Protein AF-A0A941VH01-F1 (afdb_monomer_lite)

Secondary structure (DSSP, 8-state):
-HHHHHTSSSSPPPGGGSBTTTHHHHHHHHHHHHHHHHHHSS-TTTS------HHHHHHHHHHTSBP-----

Foldseek 3Di:
DVLVLQPPVHHDDQLAPAELVCLLVVLVVSLVVSVVCCPPPDDVVVRPPPPDPVVVVSVVSNVRYHDDDPPD

Sequence (72 aa):
MYSIACSQCHALPDPQRHTAREWPAVVQRMQEHMAWANTVVGVSELRTNPVLDTAEIIRLLQRHARQQARVP

Structure 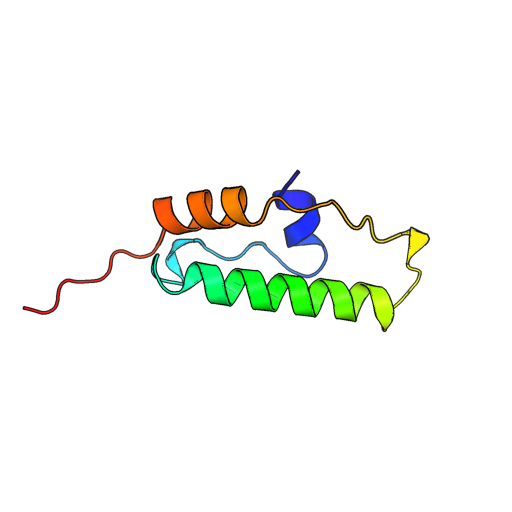(mmCIF, N/CA/C/O backbone):
data_AF-A0A941VH01-F1
#
_ent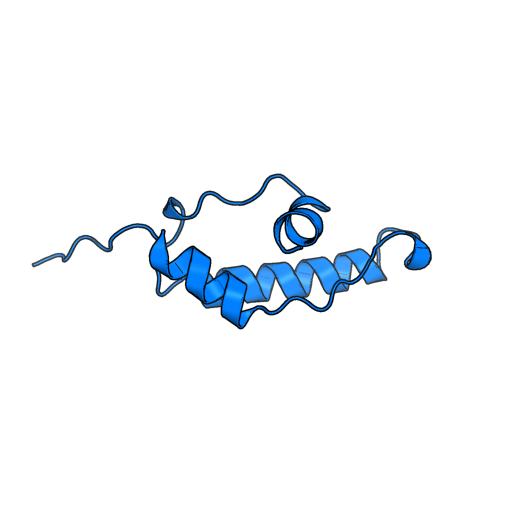ry.id   AF-A0A941VH01-F1
#
loop_
_atom_site.group_PDB
_atom_site.id
_atom_site.type_symbol
_atom_site.label_atom_id
_atom_site.label_alt_id
_atom_site.label_comp_id
_atom_site.label_asym_id
_atom_site.label_entity_id
_atom_site.label_seq_id
_atom_site.pdbx_PDB_ins_code
_atom_site.Cartn_x
_atom_site.Cartn_y
_atom_site.Cartn_z
_atom_site.occupancy
_atom_site.B_iso_or_equiv
_atom_site.auth_seq_id
_atom_site.auth_comp_id
_atom_site.auth_asym_id
_atom_site.auth_atom_id
_atom_site.pdbx_PDB_model_num
ATOM 1 N N . MET A 1 1 ? -5.563 -0.655 -14.017 1.00 52.25 1 MET A N 1
ATOM 2 C CA . MET A 1 1 ? -4.158 -0.185 -13.971 1.00 52.25 1 MET A CA 1
ATOM 3 C C . MET A 1 1 ? -3.455 -0.499 -12.647 1.00 52.25 1 MET A C 1
ATOM 5 O O . MET A 1 1 ? -2.340 -0.996 -12.711 1.00 52.25 1 MET A O 1
ATOM 9 N N . TYR A 1 2 ? -4.087 -0.324 -11.473 1.00 58.53 2 TYR A N 1
ATOM 10 C CA . TYR A 1 2 ? -3.451 -0.606 -10.167 1.00 58.53 2 TYR A CA 1
ATOM 11 C C . TYR A 1 2 ? -2.945 -2.055 -9.997 1.00 58.53 2 TYR A C 1
ATOM 13 O O . TYR A 1 2 ? -1.851 -2.266 -9.484 1.00 58.53 2 TYR A O 1
ATOM 21 N N . SER A 1 3 ? -3.712 -3.054 -10.463 1.00 61.22 3 SER A N 1
ATOM 22 C CA . SER A 1 3 ? -3.345 -4.468 -10.303 1.00 61.22 3 SER A CA 1
ATOM 23 C C . SER A 1 3 ? -2.014 -4.794 -10.970 1.00 61.22 3 SER A C 1
ATOM 25 O O . SER A 1 3 ? -1.226 -5.510 -10.377 1.00 61.22 3 SER A O 1
ATOM 27 N N . ILE A 1 4 ? -1.760 -4.249 -12.165 1.00 60.06 4 ILE A N 1
ATOM 28 C CA . ILE A 1 4 ? -0.536 -4.515 -12.933 1.00 60.06 4 ILE A CA 1
ATOM 29 C C . ILE A 1 4 ? 0.671 -3.941 -12.195 1.00 60.06 4 ILE A C 1
ATOM 31 O O . ILE A 1 4 ? 1.658 -4.639 -12.029 1.00 60.06 4 ILE A O 1
ATOM 35 N N . ALA A 1 5 ? 0.571 -2.705 -11.699 1.00 63.28 5 ALA A N 1
ATOM 36 C CA . ALA A 1 5 ? 1.652 -2.030 -10.988 1.00 63.28 5 ALA A CA 1
ATOM 37 C C . ALA A 1 5 ? 2.023 -2.724 -9.670 1.00 63.28 5 ALA A C 1
ATOM 39 O O . ALA A 1 5 ? 3.199 -2.925 -9.377 1.00 63.28 5 ALA A O 1
ATOM 40 N N . CYS A 1 6 ? 1.012 -3.101 -8.885 1.00 68.75 6 CYS A N 1
ATOM 41 C CA . CYS A 1 6 ? 1.199 -3.681 -7.561 1.00 68.75 6 CYS A CA 1
ATOM 42 C C . CYS A 1 6 ? 1.488 -5.192 -7.600 1.00 68.75 6 CYS A C 1
ATOM 44 O O . CYS A 1 6 ? 1.950 -5.729 -6.597 1.00 68.75 6 CYS A O 1
ATOM 46 N N . SER A 1 7 ? 1.251 -5.875 -8.730 1.00 72.31 7 SER A N 1
ATOM 47 C CA . SER A 1 7 ? 1.577 -7.297 -8.903 1.00 72.31 7 SER A CA 1
ATOM 48 C C . SER A 1 7 ? 2.962 -7.563 -9.504 1.00 72.31 7 SER A C 1
ATOM 50 O O . SER A 1 7 ? 3.321 -8.725 -9.675 1.00 72.31 7 SER A O 1
ATOM 52 N N . GLN A 1 8 ? 3.742 -6.529 -9.856 1.00 66.81 8 GLN A N 1
ATOM 53 C CA . GLN A 1 8 ? 5.056 -6.717 -10.502 1.00 66.81 8 GLN A CA 1
ATOM 54 C C . GLN A 1 8 ? 6.102 -7.337 -9.568 1.00 66.81 8 GLN A C 1
ATOM 56 O O . GLN A 1 8 ? 7.048 -7.962 -10.035 1.00 66.81 8 GLN A O 1
ATOM 61 N N . CYS A 1 9 ? 5.942 -7.157 -8.255 1.00 69.00 9 CYS A N 1
ATOM 62 C CA . CYS A 1 9 ? 6.925 -7.603 -7.267 1.00 69.00 9 CYS A CA 1
ATOM 63 C C . CYS A 1 9 ? 6.460 -8.831 -6.466 1.00 69.00 9 CYS A C 1
ATOM 65 O O . CYS A 1 9 ? 7.293 -9.616 -6.025 1.00 69.00 9 CYS A O 1
ATOM 67 N N . HIS A 1 10 ? 5.151 -8.998 -6.252 1.00 79.06 10 HIS A N 1
ATOM 68 C CA . HIS A 1 10 ? 4.528 -10.120 -5.537 1.00 79.06 10 HIS A CA 1
ATOM 69 C C . HIS A 1 10 ? 3.000 -10.091 -5.733 1.00 79.06 10 HIS A C 1
ATOM 71 O O . HIS A 1 10 ? 2.466 -9.170 -6.344 1.00 79.06 10 HIS A O 1
ATOM 77 N N . ALA A 1 11 ? 2.267 -11.065 -5.182 1.00 81.50 11 ALA A N 1
ATOM 78 C CA . ALA A 1 11 ? 0.800 -11.056 -5.190 1.00 81.50 11 ALA A CA 1
ATOM 79 C C . ALA A 1 11 ? 0.217 -9.839 -4.444 1.00 81.50 11 ALA A C 1
ATOM 81 O O . ALA A 1 11 ? 0.804 -9.358 -3.472 1.00 81.50 11 ALA A O 1
ATOM 82 N N . LEU A 1 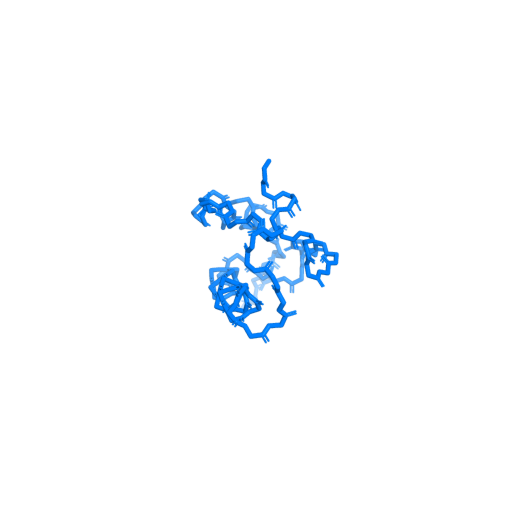12 ? -0.955 -9.356 -4.868 1.00 79.69 12 LEU A N 1
ATOM 83 C CA . LEU A 1 12 ? -1.617 -8.222 -4.220 1.00 79.69 12 LEU A CA 1
ATOM 84 C C . LEU A 1 12 ? -1.912 -8.514 -2.738 1.00 79.69 12 LEU A C 1
ATOM 86 O O . LEU A 1 12 ? -2.284 -9.640 -2.395 1.00 79.69 12 LEU A O 1
ATOM 90 N N . PRO A 1 13 ? -1.764 -7.518 -1.850 1.00 80.50 13 PRO A N 1
ATOM 91 C CA . PRO A 1 13 ? -2.072 -7.700 -0.441 1.00 80.50 13 PRO A CA 1
ATOM 92 C C . PRO A 1 13 ? -3.588 -7.841 -0.230 1.00 80.50 13 PRO A C 1
ATOM 94 O O . PRO A 1 13 ? -4.377 -7.137 -0.858 1.00 80.50 13 PRO A O 1
ATOM 97 N N . ASP A 1 14 ? -3.988 -8.713 0.698 1.00 87.00 14 ASP A N 1
ATOM 98 C CA . ASP A 1 14 ? -5.372 -8.791 1.177 1.00 87.00 14 ASP A CA 1
ATOM 99 C C . ASP A 1 14 ? -5.752 -7.473 1.893 1.00 87.00 14 ASP A C 1
ATOM 101 O O . ASP A 1 14 ? -5.082 -7.113 2.873 1.00 87.00 14 ASP A O 1
ATOM 105 N N . PRO A 1 15 ? -6.811 -6.756 1.458 1.00 87.25 15 PRO A N 1
ATOM 106 C CA . PRO A 1 15 ? -7.286 -5.531 2.103 1.00 87.25 15 PRO A CA 1
ATOM 107 C C . PRO A 1 15 ? -7.603 -5.680 3.602 1.00 87.25 15 PRO A C 1
ATOM 109 O O . PRO A 1 15 ? -7.485 -4.715 4.357 1.00 87.25 15 PRO A O 1
ATOM 112 N N . GLN A 1 16 ? -7.927 -6.886 4.073 1.00 91.88 16 GLN A N 1
ATOM 113 C CA . GLN A 1 16 ? -8.225 -7.158 5.484 1.00 91.88 16 GLN A CA 1
ATOM 114 C C . GLN A 1 16 ? -6.979 -7.401 6.349 1.00 91.88 16 GLN A C 1
ATOM 116 O O . GLN A 1 16 ? -7.087 -7.601 7.560 1.00 91.88 16 GLN A O 1
ATOM 121 N N . ARG A 1 17 ? -5.772 -7.363 5.774 1.00 91.06 17 ARG A N 1
ATOM 122 C CA . ARG A 1 17 ? -4.524 -7.522 6.540 1.00 91.06 17 ARG A CA 1
ATOM 123 C C . ARG A 1 17 ? -4.216 -6.317 7.433 1.00 91.06 17 ARG A C 1
ATOM 125 O O . ARG A 1 17 ? -3.585 -6.479 8.476 1.00 91.06 17 ARG A O 1
ATOM 132 N N . HIS A 1 18 ? -4.670 -5.128 7.041 1.00 92.50 18 HIS A N 1
ATOM 133 C CA . HIS A 1 18 ? -4.451 -3.879 7.766 1.00 92.50 18 HIS A CA 1
ATOM 134 C C . HIS A 1 18 ? -5.769 -3.133 7.993 1.00 92.50 18 HIS A C 1
ATOM 136 O O . HIS A 1 18 ? -6.770 -3.339 7.302 1.00 92.50 18 HIS A O 1
ATOM 142 N N . THR A 1 19 ? -5.775 -2.254 8.988 1.00 94.56 19 THR A N 1
ATOM 143 C CA . THR A 1 19 ? -6.877 -1.333 9.267 1.00 94.56 19 THR A CA 1
ATOM 144 C C . THR A 1 19 ? -6.817 -0.115 8.344 1.00 94.56 19 THR A C 1
ATOM 146 O O . THR A 1 19 ? -5.766 0.226 7.800 1.00 94.56 19 THR A O 1
ATOM 149 N N . ALA A 1 20 ? -7.934 0.605 8.208 1.00 93.06 20 ALA A N 1
ATOM 150 C CA . ALA A 1 20 ? -8.017 1.786 7.343 1.00 93.06 20 ALA A CA 1
ATOM 151 C C . ALA A 1 20 ? -6.961 2.864 7.675 1.00 93.06 20 ALA A C 1
ATOM 153 O O . ALA A 1 20 ? -6.486 3.570 6.785 1.00 93.06 20 ALA A O 1
ATOM 154 N N . ARG A 1 21 ? -6.555 2.972 8.947 1.00 93.62 21 ARG A N 1
ATOM 155 C CA . ARG A 1 21 ? -5.533 3.933 9.394 1.00 93.62 21 ARG A CA 1
ATOM 156 C C . ARG A 1 21 ? -4.106 3.513 9.038 1.00 93.62 21 ARG A C 1
ATOM 158 O O . ARG A 1 21 ? -3.243 4.371 8.911 1.00 93.62 21 ARG A O 1
ATOM 165 N N . GLU A 1 22 ? -3.854 2.219 8.875 1.00 94.12 22 GLU A N 1
ATOM 166 C CA . GLU A 1 22 ? -2.518 1.677 8.592 1.00 94.12 22 GLU A CA 1
ATOM 167 C C . GLU A 1 22 ? -2.197 1.679 7.091 1.00 94.12 22 GLU A C 1
ATOM 169 O O . GLU A 1 22 ? -1.034 1.803 6.705 1.00 94.12 22 GLU A O 1
ATOM 174 N N . TRP A 1 23 ? -3.220 1.580 6.235 1.00 92.00 23 TRP A N 1
ATOM 175 C CA . TRP A 1 23 ? -3.056 1.477 4.783 1.00 92.00 23 TRP A CA 1
ATOM 176 C C . TRP A 1 23 ? -2.232 2.597 4.121 1.00 92.00 23 TRP A C 1
ATOM 178 O O . TRP A 1 23 ? -1.400 2.253 3.280 1.00 92.00 23 TRP A O 1
ATOM 188 N N . PRO A 1 24 ? -2.357 3.890 4.490 1.00 92.62 24 PRO A N 1
ATOM 189 C CA . PRO A 1 24 ? -1.510 4.941 3.919 1.00 92.62 24 PRO A CA 1
ATOM 190 C C . PRO A 1 24 ? -0.007 4.673 4.090 1.00 92.62 24 PRO A C 1
ATOM 192 O O . PRO A 1 24 ? 0.750 4.754 3.125 1.00 92.62 24 PRO A O 1
ATOM 195 N N . ALA A 1 25 ? 0.420 4.260 5.288 1.00 93.69 25 ALA A N 1
ATOM 196 C CA . ALA A 1 25 ? 1.825 3.964 5.570 1.00 93.69 25 ALA A CA 1
ATOM 197 C C . ALA A 1 25 ? 2.319 2.710 4.828 1.00 93.69 25 ALA A C 1
ATOM 199 O O . ALA A 1 25 ? 3.474 2.635 4.415 1.00 93.69 25 ALA A O 1
ATOM 200 N N . VAL A 1 26 ? 1.447 1.714 4.638 1.00 90.75 26 VAL A N 1
ATOM 201 C CA . VAL A 1 26 ? 1.766 0.504 3.865 1.00 90.75 26 VAL A CA 1
ATOM 202 C C . VAL A 1 26 ? 2.003 0.844 2.391 1.00 90.75 26 VAL A C 1
ATOM 204 O O . VAL A 1 26 ? 3.004 0.406 1.826 1.00 90.75 26 VAL A O 1
ATOM 207 N N . VAL A 1 27 ? 1.117 1.642 1.786 1.00 87.56 27 VAL A N 1
ATOM 208 C CA . VAL A 1 27 ? 1.222 2.055 0.376 1.00 87.56 27 VAL A CA 1
ATOM 209 C C . VAL A 1 27 ? 2.469 2.911 0.139 1.00 87.56 27 VAL A C 1
ATOM 211 O O . VAL A 1 27 ? 3.144 2.714 -0.869 1.00 87.56 27 VAL A O 1
ATOM 214 N N . GLN A 1 28 ? 2.833 3.791 1.078 1.00 88.38 28 GLN A N 1
ATOM 215 C CA . GLN A 1 28 ? 4.070 4.574 0.982 1.00 88.38 28 GLN A CA 1
ATOM 216 C C . GLN A 1 28 ? 5.314 3.672 0.918 1.00 88.38 28 GLN A C 1
ATOM 218 O O . GLN A 1 28 ? 6.130 3.813 0.010 1.00 88.38 28 GLN A O 1
ATOM 223 N N . ARG A 1 29 ? 5.422 2.674 1.809 1.00 88.25 29 ARG A N 1
ATOM 224 C CA . ARG A 1 29 ? 6.541 1.712 1.776 1.00 88.25 29 ARG A CA 1
ATOM 225 C C . ARG A 1 29 ? 6.587 0.907 0.477 1.00 88.25 29 ARG A C 1
ATOM 227 O O . ARG A 1 29 ? 7.665 0.625 -0.034 1.00 88.25 29 ARG A O 1
ATOM 234 N N . MET A 1 30 ? 5.428 0.538 -0.078 1.00 84.06 30 MET A N 1
ATOM 235 C CA . MET A 1 30 ? 5.368 -0.133 -1.384 1.00 84.06 30 MET A CA 1
ATOM 236 C C . MET A 1 30 ? 5.939 0.759 -2.489 1.00 84.06 30 MET A C 1
ATOM 238 O O . MET A 1 30 ? 6.727 0.281 -3.299 1.00 84.06 30 MET A O 1
ATOM 242 N N . GLN A 1 31 ? 5.593 2.049 -2.498 1.00 80.25 31 GLN A N 1
ATOM 243 C CA . GLN A 1 31 ? 6.113 3.011 -3.470 1.00 80.25 31 GLN A CA 1
ATOM 244 C C . GLN A 1 31 ? 7.634 3.187 -3.351 1.00 80.25 31 GLN A C 1
ATOM 246 O O . GLN A 1 31 ? 8.328 3.166 -4.366 1.00 80.25 31 GLN A O 1
ATOM 251 N N . GLU A 1 32 ? 8.161 3.295 -2.130 1.00 82.75 32 GLU A N 1
ATOM 252 C CA . GLU A 1 32 ? 9.605 3.372 -1.869 1.00 82.75 32 GLU A CA 1
ATOM 253 C C . GLU A 1 32 ? 10.337 2.115 -2.371 1.00 82.75 32 GLU A C 1
ATOM 255 O O . GLU A 1 32 ? 11.347 2.214 -3.071 1.00 82.75 32 GLU A O 1
ATOM 260 N N . HIS A 1 33 ? 9.792 0.924 -2.100 1.00 79.81 33 HIS A N 1
ATOM 261 C CA . HIS A 1 33 ? 10.354 -0.334 -2.597 1.00 79.81 33 HIS A CA 1
ATOM 262 C C . HIS A 1 33 ? 10.286 -0.452 -4.122 1.00 79.81 33 HIS A C 1
ATOM 26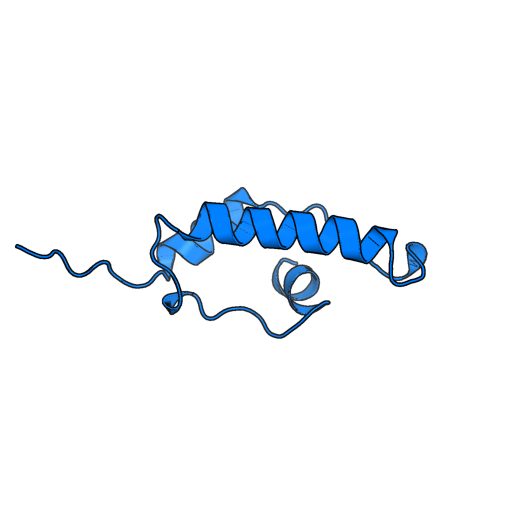4 O O . HIS A 1 33 ? 11.226 -0.958 -4.730 1.00 79.81 33 HIS A O 1
ATOM 270 N N . MET A 1 34 ? 9.207 0.018 -4.755 1.00 74.75 34 MET A N 1
ATOM 271 C CA . MET A 1 34 ? 9.094 0.055 -6.217 1.00 74.75 34 MET A CA 1
ATOM 272 C C . MET A 1 34 ? 10.131 0.998 -6.832 1.00 74.75 34 MET A C 1
ATOM 274 O O . MET A 1 34 ? 10.799 0.620 -7.791 1.00 74.75 34 MET A O 1
ATOM 278 N N . ALA A 1 35 ? 10.316 2.190 -6.259 1.00 73.88 35 ALA A N 1
ATOM 279 C CA . ALA A 1 35 ? 11.332 3.138 -6.708 1.00 73.88 35 ALA A CA 1
ATOM 280 C C . ALA A 1 35 ? 12.749 2.549 -6.582 1.00 73.88 35 ALA A C 1
ATOM 282 O O . ALA A 1 35 ? 13.537 2.622 -7.527 1.00 73.88 35 ALA A O 1
ATOM 283 N N . TRP A 1 36 ? 13.053 1.891 -5.459 1.00 67.69 36 TRP A N 1
ATOM 284 C CA . TRP A 1 36 ? 14.329 1.200 -5.258 1.00 67.69 36 TRP A CA 1
ATOM 285 C C . TRP A 1 36 ? 14.524 0.023 -6.227 1.00 67.69 36 TRP A C 1
ATOM 287 O O . TRP A 1 36 ? 15.572 -0.087 -6.864 1.00 67.69 36 TRP A O 1
ATOM 297 N N . ALA A 1 37 ? 13.504 -0.820 -6.413 1.00 63.03 37 ALA A N 1
ATOM 298 C CA . ALA A 1 37 ? 13.559 -1.957 -7.332 1.00 63.03 37 ALA A CA 1
ATOM 299 C C . ALA A 1 37 ? 13.751 -1.520 -8.796 1.00 63.03 37 ALA A C 1
ATOM 301 O O . ALA A 1 37 ? 14.490 -2.166 -9.540 1.00 63.03 37 ALA A O 1
ATOM 302 N N . ASN A 1 38 ? 13.143 -0.398 -9.190 1.00 62.34 38 ASN A N 1
ATOM 303 C CA . ASN A 1 38 ? 13.339 0.215 -10.506 1.00 62.34 38 ASN A CA 1
ATOM 304 C C . ASN A 1 38 ? 14.748 0.800 -10.704 1.00 62.34 38 ASN A C 1
ATOM 306 O O . ASN A 1 38 ? 15.146 1.026 -11.846 1.00 62.34 38 ASN A O 1
ATOM 310 N N . THR A 1 39 ? 15.488 1.026 -9.614 1.00 58.84 39 THR A N 1
ATOM 311 C CA . THR A 1 39 ? 16.821 1.643 -9.623 1.00 58.84 39 THR A CA 1
ATOM 312 C C . THR A 1 39 ? 17.954 0.611 -9.506 1.00 58.84 39 THR A C 1
ATOM 314 O O . THR A 1 39 ? 19.009 0.812 -10.099 1.00 58.84 39 THR A O 1
ATOM 317 N N . VAL A 1 40 ? 17.769 -0.495 -8.766 1.00 51.94 40 VAL A N 1
ATOM 318 C CA . VAL A 1 40 ? 18.887 -1.376 -8.344 1.00 51.94 40 VAL A CA 1
ATOM 319 C C . VAL A 1 40 ? 18.885 -2.783 -8.973 1.00 51.94 40 VAL A C 1
ATOM 321 O O . VAL A 1 40 ? 19.955 -3.369 -9.112 1.00 51.94 40 VAL A O 1
ATOM 324 N N . VAL A 1 41 ? 17.740 -3.351 -9.388 1.00 52.53 41 VAL A N 1
ATOM 325 C CA . VAL A 1 41 ? 17.635 -4.797 -9.731 1.00 52.53 41 VAL A CA 1
ATOM 326 C C . VAL A 1 41 ? 17.248 -5.137 -11.187 1.00 52.53 41 VAL A C 1
ATOM 328 O O . VAL A 1 41 ? 16.813 -6.252 -11.458 1.00 52.53 41 VAL A O 1
ATOM 331 N N . GLY A 1 42 ? 17.419 -4.239 -12.165 1.00 49.12 42 GLY A N 1
ATOM 332 C CA . GLY A 1 42 ? 17.411 -4.597 -13.603 1.00 49.12 42 GLY A CA 1
ATOM 333 C C . GLY A 1 42 ? 16.586 -3.687 -14.524 1.00 49.12 42 GLY A C 1
ATOM 334 O O . GLY A 1 42 ? 15.601 -3.104 -14.071 1.00 49.12 42 GLY A O 1
ATOM 335 N N . VAL A 1 43 ? 17.033 -3.623 -15.794 1.00 48.19 43 VAL A N 1
ATOM 336 C CA . VAL A 1 43 ? 16.570 -2.830 -16.963 1.00 48.19 43 VAL A CA 1
ATOM 337 C C . VAL A 1 43 ? 15.328 -1.969 -16.723 1.00 48.19 43 VAL A C 1
ATOM 339 O O . VAL A 1 43 ? 14.188 -2.430 -16.826 1.00 48.19 43 VAL A O 1
ATOM 342 N N . SER A 1 44 ? 15.563 -0.690 -16.419 1.00 52.28 44 SER A N 1
ATOM 343 C CA . SER A 1 44 ? 14.513 0.306 -16.202 1.00 52.28 44 SER A CA 1
ATOM 344 C C . SER A 1 44 ? 13.543 0.425 -17.388 1.00 52.28 44 SER A C 1
ATOM 346 O O . SER A 1 44 ? 12.413 0.851 -17.170 1.00 52.28 44 SER A O 1
ATOM 348 N N . GLU A 1 45 ? 13.917 0.006 -18.610 1.00 52.94 45 GLU A N 1
ATOM 349 C CA . GLU A 1 45 ? 13.028 0.043 -19.783 1.00 52.94 45 GLU A CA 1
ATOM 350 C C . GLU A 1 45 ? 11.884 -0.989 -19.751 1.00 52.94 45 GLU A C 1
ATOM 352 O O . GLU A 1 45 ? 10.852 -0.766 -20.382 1.00 52.94 45 GLU A O 1
ATOM 357 N N . LEU A 1 46 ? 12.028 -2.110 -19.026 1.00 49.84 46 LEU A N 1
ATOM 358 C CA . LEU A 1 46 ? 10.986 -3.152 -18.938 1.00 49.84 46 LEU A CA 1
ATOM 359 C C . LEU A 1 46 ? 10.046 -2.969 -17.742 1.00 49.84 46 LEU A C 1
ATOM 361 O O . LEU A 1 46 ? 8.974 -3.574 -17.696 1.00 49.84 46 LEU A O 1
ATOM 365 N N . ARG A 1 47 ? 10.418 -2.126 -16.774 1.00 55.47 47 ARG A N 1
ATOM 366 C CA . ARG A 1 47 ? 9.550 -1.783 -15.649 1.00 55.47 47 ARG A CA 1
ATOM 367 C C . ARG A 1 47 ? 8.781 -0.535 -16.018 1.00 55.47 47 ARG A C 1
ATOM 369 O O . ARG A 1 47 ? 9.258 0.584 -15.853 1.00 55.47 47 ARG A O 1
ATOM 376 N N . THR A 1 48 ? 7.559 -0.723 -16.505 1.00 51.28 48 THR A N 1
ATOM 377 C CA . THR A 1 48 ? 6.627 0.403 -16.546 1.00 51.28 48 THR A CA 1
ATOM 378 C C . THR A 1 48 ? 6.562 0.986 -15.137 1.00 51.28 48 THR A C 1
ATOM 380 O O . THR A 1 48 ? 6.346 0.257 -14.164 1.00 51.28 48 THR A O 1
ATOM 383 N N . ASN A 1 49 ? 6.823 2.287 -15.023 1.00 52.22 49 ASN A N 1
ATOM 384 C CA . ASN A 1 49 ? 6.604 3.048 -13.804 1.00 52.22 49 ASN A CA 1
ATOM 385 C C . ASN A 1 49 ? 5.249 3.740 -13.984 1.00 52.22 49 ASN A C 1
ATOM 387 O O . ASN A 1 49 ? 5.213 4.918 -14.346 1.00 52.22 49 ASN A O 1
ATOM 391 N N . PRO A 1 50 ? 4.117 3.008 -13.895 1.00 57.38 50 PRO A N 1
ATOM 392 C CA . PRO A 1 50 ? 2.824 3.650 -14.004 1.00 57.38 50 PRO A CA 1
ATOM 393 C C . PRO A 1 50 ? 2.769 4.717 -12.920 1.00 57.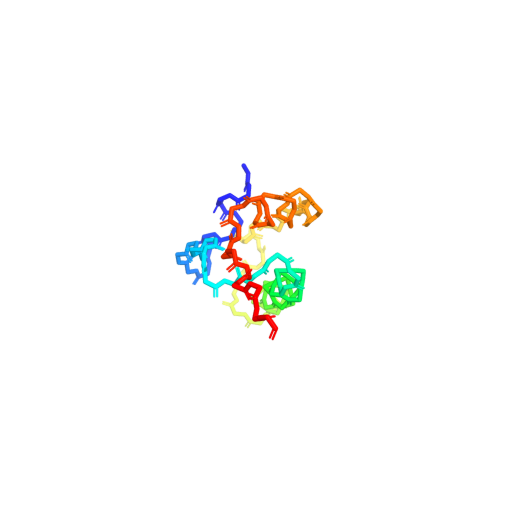38 50 PRO A C 1
ATOM 395 O O . PRO A 1 50 ? 3.084 4.446 -11.760 1.00 57.38 50 PRO A O 1
ATOM 398 N N . VAL A 1 51 ? 2.388 5.933 -13.300 1.00 58.88 51 VAL A N 1
ATOM 399 C CA . VAL A 1 51 ? 2.042 6.957 -12.319 1.00 58.88 51 VAL A CA 1
ATOM 400 C C . VAL A 1 51 ? 0.862 6.395 -11.533 1.00 58.88 51 VAL A C 1
ATOM 402 O O . VAL A 1 51 ? -0.248 6.276 -12.049 1.00 58.88 51 VAL A O 1
ATOM 405 N N . LEU A 1 52 ? 1.135 5.938 -10.314 1.00 67.31 52 LEU A N 1
ATOM 406 C CA . LEU A 1 52 ? 0.123 5.379 -9.435 1.00 67.31 52 LEU A CA 1
ATOM 407 C C . LEU A 1 52 ? -0.604 6.530 -8.751 1.00 67.31 52 LEU A C 1
ATOM 409 O O . LEU A 1 52 ? 0.012 7.285 -8.001 1.00 67.31 52 LEU A O 1
ATOM 413 N N . ASP A 1 53 ? -1.918 6.626 -8.954 1.00 77.62 53 ASP A N 1
ATOM 414 C CA . ASP A 1 53 ? -2.771 7.413 -8.064 1.00 77.62 53 ASP A CA 1
ATOM 415 C C . ASP A 1 53 ? -2.867 6.677 -6.717 1.00 77.62 53 ASP A C 1
ATOM 417 O O . ASP A 1 53 ? -3.733 5.829 -6.473 1.00 77.62 53 ASP A O 1
ATOM 421 N N . THR A 1 54 ? -1.917 6.975 -5.832 1.00 81.62 54 THR A N 1
ATOM 422 C CA . THR A 1 54 ? -1.859 6.393 -4.490 1.00 81.62 54 THR A CA 1
ATOM 423 C C . THR A 1 54 ? -3.080 6.776 -3.658 1.00 81.62 54 THR A C 1
ATOM 425 O O . THR A 1 54 ? -3.493 5.993 -2.804 1.00 81.62 54 THR A O 1
ATOM 428 N N . ALA A 1 55 ? -3.724 7.914 -3.931 1.00 84.25 55 ALA A N 1
ATOM 429 C CA . ALA A 1 55 ? -4.926 8.334 -3.221 1.00 84.25 55 ALA A CA 1
ATOM 430 C C . ALA A 1 55 ? -6.143 7.474 -3.594 1.00 84.25 55 ALA A C 1
ATOM 432 O O . ALA A 1 55 ? -6.983 7.185 -2.736 1.00 84.25 55 ALA A O 1
ATOM 433 N N . GLU A 1 56 ? -6.270 7.037 -4.848 1.00 84.12 56 GLU A N 1
ATOM 434 C CA . GLU A 1 56 ? -7.293 6.062 -5.248 1.00 84.12 56 GLU A CA 1
ATOM 435 C C . GLU A 1 56 ? -7.050 4.680 -4.624 1.00 84.12 56 GLU A C 1
ATOM 437 O O . GLU A 1 56 ? -7.979 4.080 -4.073 1.00 84.12 56 GLU A O 1
ATOM 442 N N . ILE A 1 57 ? -5.797 4.213 -4.623 1.00 83.75 57 ILE A N 1
ATOM 443 C CA . ILE A 1 57 ? -5.402 2.933 -4.011 1.00 83.75 57 ILE A CA 1
ATOM 444 C C . ILE A 1 57 ? -5.708 2.933 -2.510 1.00 83.75 57 ILE A C 1
ATOM 446 O O . ILE A 1 57 ? -6.338 2.003 -2.001 1.00 83.75 57 ILE A O 1
ATOM 450 N N . ILE A 1 58 ? -5.322 3.997 -1.803 1.00 88.50 58 ILE A N 1
ATOM 451 C CA . ILE A 1 58 ? -5.597 4.155 -0.373 1.00 88.50 58 ILE A CA 1
ATOM 452 C C . ILE A 1 58 ? -7.107 4.153 -0.119 1.00 88.50 58 ILE A C 1
ATOM 454 O O . ILE A 1 58 ? -7.561 3.422 0.759 1.00 88.50 58 ILE A O 1
ATOM 458 N N . ARG A 1 59 ? -7.905 4.884 -0.912 1.00 88.69 59 ARG A N 1
ATOM 459 C CA . ARG A 1 59 ? -9.376 4.885 -0.781 1.00 88.69 59 ARG A CA 1
ATOM 460 C C . ARG A 1 59 ? -9.978 3.490 -0.942 1.00 88.69 59 ARG A C 1
ATOM 462 O O . ARG A 1 59 ? -10.886 3.131 -0.192 1.00 88.69 59 ARG A O 1
ATOM 469 N N . LEU A 1 60 ? -9.500 2.702 -1.906 1.00 88.06 60 LEU A N 1
ATOM 470 C CA . LEU A 1 60 ? -9.959 1.326 -2.112 1.00 88.06 60 LEU A CA 1
ATOM 471 C C . LEU A 1 60 ? -9.613 0.443 -0.905 1.00 88.06 60 LEU A C 1
ATOM 473 O O . LEU A 1 60 ? -10.490 -0.214 -0.349 1.00 88.06 60 LEU A O 1
ATOM 477 N N . LEU A 1 61 ? -8.353 0.466 -0.471 1.00 89.75 61 LEU A N 1
ATOM 478 C CA . LEU A 1 61 ? -7.874 -0.356 0.642 1.00 89.75 61 LEU A CA 1
ATOM 479 C C . LEU A 1 61 ? -8.559 0.012 1.958 1.00 89.75 61 LEU A C 1
ATOM 481 O O . LEU A 1 61 ? -8.932 -0.872 2.718 1.00 89.75 61 LEU A O 1
ATOM 485 N N . GLN A 1 62 ? -8.809 1.300 2.198 1.00 91.50 62 GLN A N 1
ATOM 486 C CA . GLN A 1 62 ? -9.553 1.773 3.363 1.00 91.50 62 GLN A CA 1
ATOM 487 C C . GLN A 1 62 ? -11.007 1.293 3.373 1.00 91.50 62 GLN A C 1
ATOM 489 O O . GLN A 1 62 ? -11.493 0.901 4.432 1.00 91.50 62 GLN A O 1
ATOM 494 N N . ARG A 1 63 ? -11.691 1.277 2.218 1.00 91.00 63 ARG A N 1
ATOM 495 C CA . ARG A 1 63 ? -13.071 0.764 2.107 1.00 91.00 63 ARG A CA 1
ATOM 496 C C . ARG A 1 63 ? -13.193 -0.719 2.444 1.00 91.00 63 ARG A C 1
ATOM 498 O O . ARG A 1 63 ? -14.212 -1.123 2.992 1.00 91.00 63 ARG A O 1
ATOM 505 N N . HIS A 1 64 ? -12.177 -1.511 2.114 1.00 91.38 64 HIS A N 1
ATOM 506 C CA . HIS A 1 64 ? -12.162 -2.962 2.335 1.00 91.38 64 HIS A CA 1
ATOM 507 C C . HIS A 1 64 ? -11.275 -3.378 3.518 1.00 91.38 64 HIS A C 1
ATOM 509 O O . HIS A 1 64 ? -10.967 -4.558 3.678 1.00 91.38 64 HIS A O 1
ATOM 515 N N . ALA A 1 65 ? -10.847 -2.411 4.333 1.00 91.25 65 ALA A N 1
ATOM 516 C CA . ALA A 1 65 ? -9.919 -2.646 5.422 1.00 91.25 65 ALA A CA 1
ATOM 517 C C . ALA A 1 65 ? -10.523 -3.520 6.519 1.00 91.25 65 ALA A C 1
ATOM 519 O O . ALA A 1 65 ? -11.740 -3.553 6.723 1.00 91.25 65 ALA A O 1
ATOM 520 N N . ARG A 1 66 ? -9.647 -4.139 7.317 1.00 92.25 66 ARG A N 1
ATOM 521 C CA . ARG A 1 66 ? -10.064 -4.790 8.558 1.00 92.25 66 ARG A CA 1
ATOM 522 C C . ARG A 1 66 ? -10.821 -3.793 9.426 1.00 92.25 66 ARG A C 1
ATOM 524 O O . ARG A 1 66 ? -10.296 -2.720 9.746 1.00 92.25 66 ARG A O 1
ATOM 531 N N . GLN A 1 67 ? -12.019 -4.174 9.855 1.00 82.81 67 GLN A N 1
ATOM 532 C CA . GLN A 1 67 ? -12.761 -3.401 10.841 1.00 82.81 67 GLN A CA 1
ATOM 533 C C . GLN A 1 67 ? -11.940 -3.347 12.134 1.00 82.81 67 GLN A C 1
ATOM 535 O O . GLN A 1 67 ? -11.505 -4.379 12.649 1.00 82.81 67 GLN A O 1
ATOM 540 N N . GLN A 1 68 ? -11.683 -2.144 12.650 1.00 68.44 68 GLN A N 1
ATOM 541 C CA . GLN A 1 68 ? -11.123 -2.018 13.992 1.00 68.44 68 GLN A CA 1
ATOM 542 C C . GLN A 1 68 ? -12.216 -2.445 14.966 1.00 68.44 68 GLN A C 1
ATOM 544 O O . GLN A 1 68 ? -13.250 -1.784 15.056 1.00 68.44 68 GLN A O 1
ATOM 549 N N . ALA A 1 69 ? -12.000 -3.556 15.674 1.00 61.38 69 ALA A N 1
ATOM 550 C CA . ALA A 1 69 ? -12.823 -3.881 16.823 1.00 61.38 69 ALA A CA 1
ATOM 551 C C . ALA A 1 69 ? -12.752 -2.683 17.775 1.00 61.38 69 ALA A C 1
ATOM 553 O O . ALA A 1 69 ? -11.671 -2.305 18.233 1.00 61.38 69 ALA A O 1
ATOM 554 N N . ARG A 1 70 ? -13.896 -2.037 18.006 1.00 54.62 70 ARG A N 1
ATOM 555 C CA . ARG A 1 70 ? -14.023 -1.001 19.022 1.00 54.62 70 ARG A CA 1
ATOM 556 C C . ARG A 1 70 ? -13.843 -1.707 20.362 1.00 54.62 70 ARG A C 1
ATOM 558 O O . ARG A 1 70 ? -14.775 -2.346 20.835 1.00 54.62 70 ARG A O 1
ATOM 565 N N . VAL A 1 71 ? -12.631 -1.668 20.909 1.00 48.00 71 VAL A N 1
ATOM 566 C CA . VAL A 1 71 ? -12.407 -2.065 22.300 1.00 48.00 71 VAL A CA 1
ATOM 567 C C . VAL A 1 71 ? -13.203 -1.064 23.152 1.00 48.00 71 VAL A C 1
ATOM 569 O O . VAL A 1 71 ? -13.024 0.139 22.933 1.00 48.0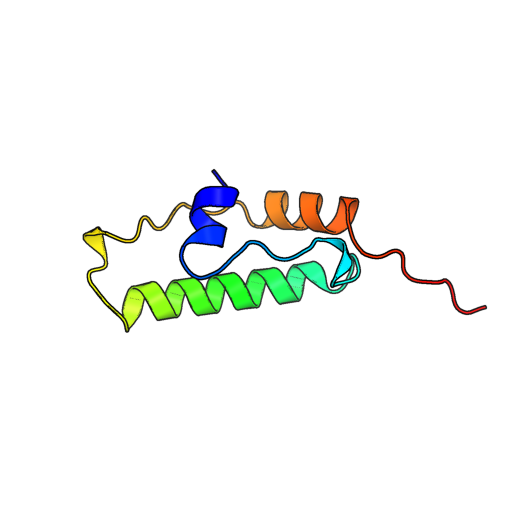0 71 VAL A O 1
ATOM 572 N N . PRO A 1 72 ? -14.158 -1.524 23.981 1.00 50.59 72 PRO A N 1
ATOM 573 C CA . PRO A 1 72 ? -14.944 -0.653 24.850 1.00 50.59 72 PRO A CA 1
ATOM 574 C C . PRO A 1 72 ? -14.083 0.032 25.914 1.00 50.59 72 PRO A C 1
ATOM 576 O O . PRO A 1 72 ? -13.059 -0.561 26.326 1.00 50.59 72 PRO A O 1
#

Radius of gyration: 13.94 Å; chains: 1; bounding box: 34×19×45 Å

pLDDT: mean 74.55, std 15.49, range [48.0, 94.56]